Protein AF-A0A8T6YEM5-F1 (afdb_monomer)

pLDDT: mean 82.3, std 12.3, range [35.41, 96.5]

Nearest PDB structures (foldseek):
  6pql-assembly2_B  TM=2.226E-01  e=8.039E+00  Streptococcus pneumoniae TIGR4

Structure (mmCIF, N/CA/C/O backbone):
data_AF-A0A8T6YEM5-F1
#
_entry.id   AF-A0A8T6YEM5-F1
#
loop_
_atom_site.group_PDB
_atom_site.id
_atom_site.type_symbol
_atom_site.label_atom_id
_atom_site.label_alt_id
_atom_site.label_comp_id
_atom_site.label_asym_id
_atom_site.label_entity_id
_atom_site.label_seq_id
_atom_site.pdbx_PDB_ins_code
_atom_site.Cartn_x
_atom_site.Cartn_y
_atom_site.Cartn_z
_atom_site.occupancy
_atom_site.B_iso_or_equiv
_atom_site.auth_seq_id
_atom_site.auth_comp_id
_atom_site.auth_asym_id
_atom_site.auth_atom_id
_atom_site.pdbx_PDB_model_num
ATOM 1 N N . MET A 1 1 ? -16.527 -6.215 4.122 1.00 82.38 1 MET A N 1
ATOM 2 C CA . MET A 1 1 ? -15.200 -6.048 3.505 1.00 82.38 1 MET A CA 1
ATOM 3 C C . MET A 1 1 ? -14.520 -7.398 3.391 1.00 82.38 1 MET A C 1
ATOM 5 O O . MET A 1 1 ? -14.572 -8.171 4.339 1.00 82.38 1 MET A O 1
ATOM 9 N N . VAL A 1 2 ? -13.903 -7.672 2.244 1.00 83.12 2 VAL A N 1
ATOM 10 C CA . VAL A 1 2 ? -13.007 -8.820 2.059 1.00 83.12 2 VAL A CA 1
ATOM 11 C C . VAL A 1 2 ? -11.587 -8.272 2.057 1.00 83.12 2 VAL A C 1
ATOM 13 O O . VAL A 1 2 ? -11.303 -7.362 1.282 1.00 83.12 2 VAL A O 1
ATOM 16 N N . VAL A 1 3 ? -10.736 -8.763 2.948 1.00 83.75 3 VAL A N 1
ATOM 17 C CA . VAL A 1 3 ? -9.355 -8.290 3.114 1.00 83.75 3 VAL A CA 1
ATOM 18 C C . VAL A 1 3 ? -8.402 -9.477 3.154 1.00 83.75 3 VAL A C 1
ATOM 20 O O . VAL A 1 3 ? -8.804 -10.605 3.460 1.00 83.75 3 VAL A O 1
ATOM 23 N N . ASP A 1 4 ? -7.141 -9.239 2.806 1.00 78.94 4 ASP A N 1
ATOM 24 C CA . ASP A 1 4 ? -6.115 -10.253 2.993 1.00 78.94 4 ASP A CA 1
ATOM 25 C C . ASP A 1 4 ? -5.851 -10.505 4.488 1.00 78.94 4 ASP A C 1
ATOM 27 O O . ASP A 1 4 ? -6.285 -9.764 5.371 1.00 78.94 4 ASP A O 1
ATOM 31 N N . ASN A 1 5 ? -5.168 -11.608 4.785 1.00 73.38 5 ASN A N 1
ATOM 32 C CA . ASN A 1 5 ? -4.754 -11.947 6.146 1.00 73.38 5 ASN A CA 1
ATOM 33 C C . ASN A 1 5 ? -3.372 -11.356 6.482 1.00 73.38 5 ASN A C 1
ATOM 35 O O . ASN A 1 5 ? -2.567 -11.991 7.171 1.00 73.38 5 ASN A O 1
ATOM 39 N N . LEU A 1 6 ? -3.044 -10.186 5.923 1.00 68.19 6 LEU A N 1
ATOM 40 C CA . LEU A 1 6 ? -1.840 -9.452 6.280 1.00 68.19 6 LEU A CA 1
ATOM 41 C C . LEU A 1 6 ? -2.093 -8.686 7.585 1.00 68.19 6 LEU A C 1
ATOM 43 O O . LEU A 1 6 ? -3.186 -8.178 7.831 1.00 68.19 6 LEU A O 1
ATOM 47 N N . ASN A 1 7 ? -1.068 -8.585 8.435 1.00 62.66 7 ASN A N 1
ATOM 48 C CA . ASN A 1 7 ? -1.142 -7.981 9.775 1.00 62.66 7 ASN A CA 1
ATOM 49 C C . ASN A 1 7 ? -1.334 -6.444 9.765 1.00 62.66 7 ASN A C 1
ATOM 51 O O . ASN A 1 7 ? -0.798 -5.758 10.630 1.00 62.66 7 ASN A O 1
ATOM 55 N N . THR A 1 8 ? -2.030 -5.884 8.778 1.00 64.12 8 THR A N 1
ATOM 56 C CA . THR A 1 8 ? -2.223 -4.437 8.590 1.00 64.12 8 THR A CA 1
ATOM 57 C C . THR A 1 8 ? -3.683 -4.037 8.377 1.00 64.12 8 THR A C 1
ATOM 59 O O . THR A 1 8 ? -3.978 -2.847 8.402 1.00 64.12 8 THR A O 1
ATOM 62 N N . HIS A 1 9 ? -4.602 -4.990 8.183 1.00 68.81 9 HIS A N 1
ATOM 63 C CA . HIS A 1 9 ? -6.013 -4.711 7.890 1.00 68.81 9 HIS A CA 1
ATOM 64 C C . HIS A 1 9 ? -6.936 -5.276 8.970 1.00 68.81 9 HIS A C 1
ATOM 66 O O . HIS A 1 9 ? -7.629 -6.264 8.756 1.00 68.81 9 HIS A O 1
ATOM 72 N N . PHE A 1 10 ? -6.951 -4.639 10.139 1.00 81.12 10 PHE A N 1
ATOM 73 C CA . PHE A 1 10 ? -7.808 -5.018 11.264 1.00 81.12 10 PHE A CA 1
ATOM 74 C C . PHE A 1 10 ? -8.644 -3.833 11.755 1.00 81.12 10 PHE A C 1
ATOM 76 O O . PHE A 1 10 ? -8.301 -2.676 11.526 1.00 81.12 10 PHE A O 1
ATOM 83 N N . GLU A 1 11 ? -9.725 -4.122 12.482 1.00 85.62 11 GLU A N 1
ATOM 84 C CA . GLU A 1 11 ? -10.636 -3.119 13.061 1.00 85.62 11 GLU A CA 1
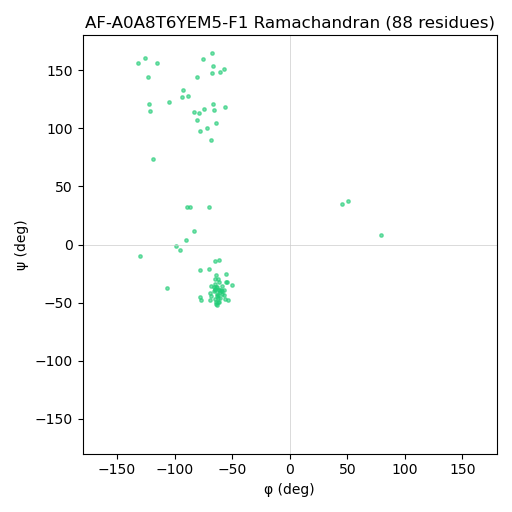ATOM 85 C C . GLU A 1 11 ? -9.890 -2.030 13.844 1.00 85.62 11 GLU A C 1
ATOM 87 O O . GLU A 1 11 ? -10.234 -0.854 13.769 1.00 85.62 11 GLU A O 1
ATOM 92 N N . LYS A 1 12 ? -8.793 -2.398 14.521 1.00 87.88 12 LYS A N 1
ATOM 93 C CA . LYS A 1 12 ? -7.953 -1.458 15.273 1.00 87.88 12 LYS A CA 1
ATOM 94 C C . LYS A 1 12 ? -7.431 -0.285 14.426 1.00 87.88 12 LYS A C 1
ATOM 96 O O . LYS A 1 12 ? -7.335 0.819 14.949 1.00 87.88 12 LYS A O 1
ATOM 101 N N . SER A 1 13 ? -7.173 -0.475 13.132 1.00 88.44 13 SER A N 1
ATOM 102 C CA . SER A 1 13 ? -6.711 0.601 12.244 1.00 88.44 13 SER A CA 1
ATOM 103 C C . SER A 1 13 ? -7.744 1.723 12.081 1.00 88.44 13 SER A C 1
ATOM 105 O O . SER A 1 13 ? -7.368 2.871 11.845 1.00 88.44 13 SER A O 1
ATOM 107 N N . PHE A 1 14 ? -9.039 1.428 12.255 1.00 91.00 14 PHE A N 1
ATOM 108 C CA . PHE A 1 14 ? -10.088 2.451 12.252 1.00 91.00 14 PHE A CA 1
ATOM 109 C C . PHE A 1 14 ? -9.981 3.345 13.487 1.00 91.00 14 PHE A C 1
ATOM 111 O O . PHE A 1 14 ? -10.043 4.559 13.348 1.00 91.00 14 PHE A O 1
ATOM 118 N N . TYR A 1 15 ? -9.721 2.775 14.665 1.00 92.88 15 TYR A N 1
ATOM 119 C CA . TYR A 1 15 ? -9.500 3.549 15.893 1.00 92.88 15 TYR A CA 1
ATOM 120 C C . TYR A 1 15 ? -8.172 4.320 15.907 1.00 92.88 15 TYR A C 1
ATOM 122 O O . TYR A 1 15 ? -8.020 5.263 16.675 1.00 92.88 15 TYR A O 1
ATOM 130 N N . GLU A 1 16 ? -7.198 3.922 15.086 1.00 91.44 16 GLU A N 1
ATOM 131 C CA . GLU A 1 16 ? -5.948 4.674 14.895 1.00 91.44 16 GLU A CA 1
ATOM 132 C C . GLU A 1 16 ? -6.131 5.885 13.963 1.00 91.44 16 GLU A C 1
ATOM 134 O O . GLU A 1 16 ? -5.333 6.819 14.015 1.00 91.44 16 GLU A O 1
ATOM 139 N N . THR A 1 17 ? -7.170 5.877 13.120 1.00 93.25 17 THR A N 1
ATOM 140 C CA . THR A 1 17 ? -7.404 6.902 12.086 1.00 93.25 17 THR A CA 1
ATOM 141 C C . THR A 1 17 ? -8.553 7.850 12.429 1.00 93.25 17 THR A C 1
ATOM 143 O O . THR A 1 17 ? -8.475 9.036 12.118 1.00 93.25 17 THR A O 1
ATOM 146 N N . PHE A 1 18 ? -9.619 7.338 13.045 1.00 94.12 18 PHE A N 1
ATOM 147 C CA . PHE A 1 18 ? -10.849 8.066 13.347 1.00 94.12 18 PHE A CA 1
ATOM 148 C C . PHE A 1 18 ? -11.059 8.195 14.853 1.00 94.12 18 PHE A C 1
ATOM 150 O O . PHE A 1 18 ? -10.610 7.357 15.639 1.00 94.12 18 PHE A O 1
ATOM 157 N N . GLU A 1 19 ? -11.818 9.216 15.249 1.00 95.44 19 GLU A N 1
ATOM 158 C CA . GLU A 1 19 ? -12.333 9.311 16.612 1.00 95.44 19 GLU A CA 1
ATOM 159 C C . GLU A 1 19 ? -13.228 8.106 16.926 1.00 95.44 19 GLU A C 1
ATOM 161 O O . GLU A 1 19 ? -13.907 7.567 16.048 1.00 95.44 19 GLU A O 1
ATOM 166 N N . ARG A 1 20 ? -13.254 7.682 18.193 1.00 94.75 20 ARG A N 1
ATOM 167 C CA . ARG A 1 20 ? -13.902 6.425 18.605 1.00 94.75 20 ARG A CA 1
ATOM 168 C C . ARG A 1 20 ? -15.358 6.309 18.146 1.00 94.75 20 ARG A C 1
ATOM 170 O O . ARG A 1 20 ? -15.725 5.299 17.556 1.00 94.75 20 ARG A O 1
ATOM 177 N N . ASP A 1 21 ? -16.150 7.359 18.351 1.00 96.44 21 ASP A N 1
ATOM 178 C CA . ASP A 1 21 ? -17.570 7.385 17.977 1.00 96.44 21 ASP A CA 1
ATOM 179 C C . ASP A 1 21 ? -17.788 7.294 16.457 1.00 96.44 21 ASP A C 1
ATOM 181 O O . ASP A 1 21 ? -18.828 6.822 15.995 1.00 96.44 21 ASP A O 1
ATOM 185 N N . GLU A 1 22 ? -16.838 7.788 15.662 1.00 95.56 22 GLU A N 1
ATOM 186 C CA . GLU A 1 22 ? -16.876 7.690 14.204 1.00 95.56 22 GLU A CA 1
ATOM 187 C C . GLU A 1 22 ? -16.454 6.291 13.745 1.00 95.56 22 GLU A C 1
ATOM 189 O O . GLU A 1 22 ? -17.151 5.683 12.930 1.00 95.56 22 GLU A O 1
ATOM 194 N N . ALA A 1 23 ? -15.378 5.751 14.324 1.00 95.31 23 ALA A N 1
ATOM 195 C CA . ALA A 1 23 ? -14.923 4.389 14.072 1.00 95.31 23 ALA A CA 1
ATOM 196 C C . ALA A 1 23 ? -16.028 3.364 14.373 1.00 95.31 23 ALA A C 1
ATOM 198 O O . ALA A 1 23 ? -16.315 2.521 13.525 1.00 95.31 23 ALA A O 1
ATOM 199 N N . ASP A 1 24 ? -16.708 3.483 15.517 1.00 95.31 24 ASP A N 1
ATOM 200 C CA . ASP A 1 24 ? -17.788 2.576 15.923 1.00 95.31 24 ASP A CA 1
ATOM 201 C C . ASP A 1 24 ? -18.957 2.600 14.920 1.00 95.31 24 ASP A C 1
ATOM 203 O O . ASP A 1 24 ? -19.391 1.551 14.442 1.00 95.31 24 ASP A O 1
ATOM 207 N N . LYS A 1 25 ? -19.406 3.790 14.494 1.00 96.50 25 LYS A N 1
ATOM 208 C CA . LYS A 1 25 ? -20.475 3.939 13.481 1.00 96.50 25 LYS A CA 1
ATOM 209 C C . LYS A 1 25 ? -20.118 3.328 12.128 1.00 96.50 25 LYS A C 1
ATOM 211 O O . LYS A 1 25 ? -21.010 2.927 11.374 1.00 96.50 25 LYS A O 1
ATOM 216 N N . ILE A 1 26 ? -18.837 3.350 11.769 1.00 94.31 26 ILE A N 1
ATOM 217 C CA . ILE A 1 26 ? -18.340 2.766 10.523 1.00 94.31 26 ILE A CA 1
ATOM 218 C C . ILE A 1 26 ? -18.264 1.243 10.665 1.00 94.31 26 ILE A C 1
ATOM 220 O O . ILE A 1 26 ? -18.767 0.528 9.797 1.00 94.31 26 ILE A O 1
ATOM 224 N N . LEU A 1 27 ? -17.693 0.749 11.764 1.00 93.50 27 LEU A N 1
ATOM 225 C CA . LEU A 1 27 ? -17.517 -0.678 12.034 1.00 93.50 27 LEU A CA 1
ATOM 226 C C . LEU A 1 27 ? -18.854 -1.413 12.194 1.00 93.50 27 LEU A C 1
ATOM 228 O O . LEU A 1 27 ? -18.980 -2.527 11.694 1.00 93.50 27 LEU A O 1
ATOM 232 N N . GLU A 1 28 ? -19.892 -0.774 12.743 1.00 95.81 28 GLU A N 1
ATOM 233 C CA . GLU A 1 28 ? -21.258 -1.331 12.789 1.00 95.81 28 GLU A CA 1
ATOM 234 C C . GLU A 1 28 ? -21.810 -1.719 11.407 1.00 95.81 28 GLU A C 1
ATOM 236 O O . GLU A 1 28 ? -22.679 -2.584 11.293 1.00 95.81 28 GLU A O 1
ATOM 241 N N . LYS A 1 29 ? -21.318 -1.085 10.338 1.00 94.75 29 LYS A N 1
ATOM 242 C CA . LYS A 1 29 ? -21.787 -1.302 8.962 1.00 94.75 29 LYS A CA 1
ATOM 243 C C . LYS A 1 29 ? -20.895 -2.256 8.171 1.00 94.75 29 LYS A C 1
ATOM 245 O O . LYS A 1 29 ? -21.176 -2.515 6.999 1.00 94.75 29 LYS A O 1
ATOM 250 N N . ILE A 1 30 ? -19.815 -2.763 8.767 1.00 92.31 30 ILE A N 1
ATOM 251 C CA . ILE A 1 30 ? -18.787 -3.537 8.072 1.00 92.31 30 ILE A CA 1
ATOM 252 C C . ILE A 1 30 ? -18.639 -4.915 8.714 1.00 92.31 30 ILE A C 1
ATOM 254 O O . ILE A 1 30 ? -18.234 -5.049 9.858 1.00 92.31 30 ILE A O 1
ATOM 258 N N . ALA A 1 31 ? -18.862 -5.966 7.924 1.00 89.88 31 ALA A N 1
ATOM 259 C CA . ALA A 1 31 ? -18.437 -7.320 8.275 1.00 89.88 31 ALA A CA 1
ATOM 260 C C . ALA A 1 31 ? -17.059 -7.616 7.665 1.00 89.88 31 ALA A C 1
ATOM 262 O O . ALA A 1 31 ? -16.890 -7.455 6.453 1.00 89.88 31 ALA A O 1
ATOM 263 N N . PHE A 1 32 ? -16.081 -8.053 8.460 1.00 87.56 32 PHE A N 1
ATOM 264 C CA . PHE A 1 32 ? -14.754 -8.435 7.965 1.00 87.56 32 PHE A CA 1
ATOM 265 C C . PHE A 1 32 ? -14.715 -9.911 7.558 1.00 87.56 32 PHE A C 1
ATOM 267 O O . PHE A 1 32 ? -15.043 -10.801 8.340 1.00 87.56 32 PHE A O 1
ATOM 274 N N . HIS A 1 33 ? -14.262 -10.173 6.335 1.00 86.50 33 HIS A N 1
ATOM 275 C CA . HIS A 1 33 ? -13.986 -11.508 5.822 1.00 86.50 33 HIS A CA 1
ATOM 276 C C . HIS A 1 33 ? -12.520 -11.578 5.395 1.00 86.50 33 HIS A C 1
ATOM 278 O O . HIS A 1 33 ? -12.109 -10.888 4.464 1.00 86.50 33 HIS A O 1
ATOM 284 N N . TYR A 1 34 ? -11.736 -12.411 6.074 1.00 84.94 34 TYR A N 1
ATOM 285 C CA . TYR A 1 34 ? -10.310 -12.576 5.793 1.00 84.94 34 TYR A CA 1
ATOM 286 C C . TYR A 1 34 ? -10.090 -13.725 4.811 1.00 84.94 34 TYR A C 1
ATOM 288 O O . TYR A 1 34 ? -10.643 -14.814 4.994 1.00 84.94 34 TYR A O 1
ATOM 296 N N . THR A 1 35 ? -9.273 -13.512 3.780 1.00 84.50 35 THR A N 1
ATOM 297 C CA . THR A 1 35 ? -8.899 -14.601 2.869 1.00 84.50 35 THR A CA 1
ATOM 298 C C . THR A 1 35 ? -8.026 -15.644 3.594 1.00 84.50 35 THR A C 1
ATOM 300 O O . THR A 1 35 ? -7.269 -15.305 4.511 1.00 84.50 35 THR A O 1
ATOM 303 N N . PRO A 1 36 ? -8.113 -16.942 3.236 1.00 84.56 36 PRO A N 1
ATOM 304 C CA . PRO A 1 36 ? -7.273 -17.974 3.845 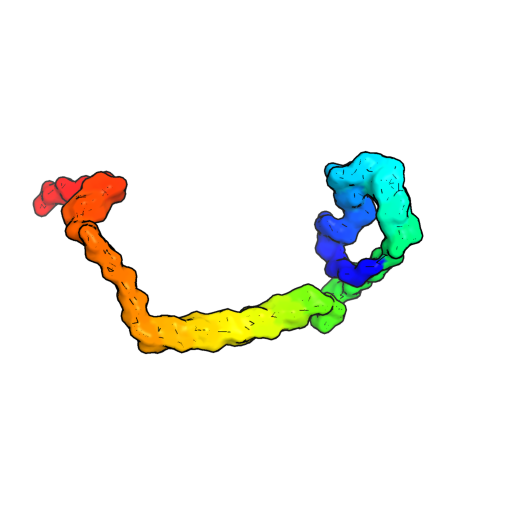1.00 84.56 36 PRO A CA 1
ATOM 305 C C . PRO A 1 36 ? -5.778 -17.668 3.692 1.00 84.56 36 PRO A C 1
ATOM 307 O O . PRO A 1 36 ? -5.359 -17.081 2.693 1.00 84.56 36 PRO A O 1
ATOM 310 N N . LYS A 1 37 ? -4.939 -18.133 4.632 1.00 72.38 37 LYS A N 1
ATOM 311 C CA . LYS A 1 37 ? -3.478 -18.126 4.434 1.00 72.38 37 LYS A CA 1
ATOM 312 C C . LYS A 1 37 ? -3.180 -18.904 3.145 1.00 72.38 37 LYS A C 1
ATOM 314 O O . LYS A 1 37 ? -3.525 -20.077 3.062 1.00 72.38 37 LYS A O 1
ATOM 319 N N . HIS A 1 38 ? -2.589 -18.237 2.149 1.00 76.06 38 HIS A N 1
ATOM 320 C CA . HIS A 1 38 ? -2.338 -18.731 0.776 1.00 76.06 38 HIS A CA 1
ATOM 321 C C . HIS A 1 38 ? -3.529 -18.702 -0.207 1.00 76.06 38 HIS A C 1
ATOM 323 O O . HIS A 1 38 ? -3.405 -19.161 -1.340 1.00 76.06 38 HIS A O 1
ATOM 329 N N . GLY A 1 39 ? -4.659 -18.100 0.166 1.00 73.25 39 GLY A N 1
ATOM 330 C CA . GLY A 1 39 ? -5.824 -17.871 -0.699 1.00 73.25 39 GLY A CA 1
ATOM 331 C C . GLY A 1 39 ? -5.747 -16.579 -1.516 1.00 73.25 39 GLY A C 1
ATOM 332 O O . GLY A 1 39 ? -6.775 -15.955 -1.754 1.00 73.25 39 GLY A O 1
ATOM 333 N N . SER A 1 40 ? -4.546 -16.152 -1.908 1.00 69.25 40 SER A N 1
ATOM 334 C CA . SER A 1 40 ? -4.305 -14.846 -2.541 1.00 69.25 40 SER A CA 1
ATOM 335 C C . SER A 1 40 ? -5.051 -14.703 -3.886 1.00 69.25 40 SER A C 1
ATOM 337 O O . SER A 1 40 ? -5.582 -13.650 -4.217 1.00 69.25 40 SER A O 1
ATOM 339 N N . TRP A 1 41 ? -5.267 -15.825 -4.584 1.00 71.75 41 TRP A N 1
ATOM 340 C CA . TRP A 1 41 ? -6.092 -15.936 -5.796 1.00 71.75 41 TRP A CA 1
ATOM 341 C C . TRP A 1 41 ? -7.583 -15.582 -5.619 1.00 71.75 41 TRP A C 1
ATOM 343 O O . TRP A 1 41 ? -8.278 -15.402 -6.616 1.00 71.75 41 TRP A O 1
ATOM 353 N N . LEU A 1 42 ? -8.082 -15.479 -4.382 1.00 70.12 42 LEU A N 1
ATOM 354 C CA . LEU A 1 42 ? -9.437 -15.003 -4.067 1.00 70.12 42 LEU A CA 1
ATOM 355 C C . LEU A 1 42 ? -9.479 -13.502 -3.730 1.00 70.12 42 LEU A C 1
ATOM 357 O O . LEU A 1 42 ? -10.556 -12.954 -3.502 1.00 70.12 42 LEU A O 1
ATOM 361 N N . ASN A 1 43 ? -8.326 -12.832 -3.670 1.00 79.81 43 ASN A N 1
ATOM 362 C CA . ASN A 1 43 ? -8.234 -11.412 -3.367 1.00 79.81 43 ASN A CA 1
ATOM 363 C C . ASN A 1 43 ? -8.482 -10.579 -4.634 1.00 79.81 43 ASN A C 1
ATOM 365 O O . ASN A 1 43 ? -7.683 -10.598 -5.571 1.00 79.81 43 ASN A O 1
ATOM 369 N N . VAL A 1 44 ? -9.579 -9.818 -4.657 1.00 83.38 44 VAL A N 1
ATOM 370 C CA . VAL A 1 44 ? -9.976 -8.988 -5.812 1.00 83.38 44 VAL A CA 1
ATOM 371 C C . VAL A 1 44 ? -8.879 -7.988 -6.191 1.00 83.38 44 VAL A C 1
ATOM 373 O O . VAL A 1 44 ? -8.582 -7.828 -7.373 1.00 83.38 44 VAL A O 1
ATOM 376 N N . ALA A 1 45 ? -8.204 -7.397 -5.200 1.00 82.94 45 ALA A N 1
ATOM 377 C CA . ALA A 1 45 ? -7.116 -6.454 -5.445 1.00 82.94 45 ALA A CA 1
ATOM 378 C C . ALA A 1 45 ? -5.944 -7.093 -6.215 1.00 82.94 45 ALA A C 1
ATOM 380 O O . ALA A 1 45 ? -5.386 -6.480 -7.122 1.00 82.94 45 ALA A O 1
ATOM 381 N N . GLU A 1 46 ? -5.583 -8.345 -5.912 1.00 84.19 46 GLU A N 1
ATOM 382 C CA . GLU A 1 46 ? -4.499 -9.05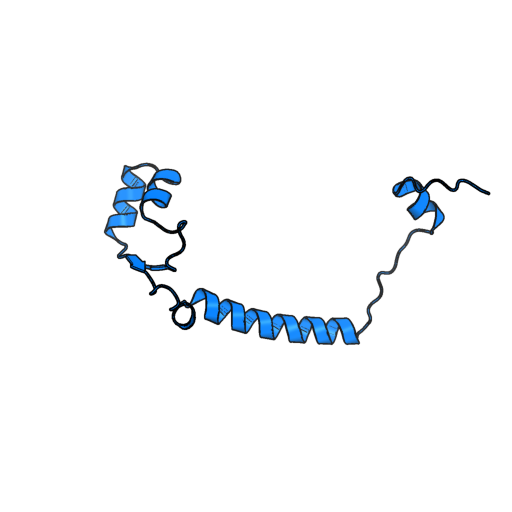1 -6.613 1.00 84.19 46 GLU A CA 1
ATOM 383 C C . GLU A 1 46 ? -4.851 -9.381 -8.067 1.00 84.19 46 GLU A C 1
ATOM 385 O O . GLU A 1 46 ? -3.983 -9.322 -8.947 1.00 84.19 46 GLU A O 1
ATOM 390 N N . ILE A 1 47 ? -6.120 -9.700 -8.334 1.00 85.62 47 ILE A N 1
ATOM 391 C CA . ILE A 1 47 ? -6.620 -9.946 -9.690 1.00 85.62 47 ILE A CA 1
ATOM 392 C C . ILE A 1 47 ? -6.516 -8.661 -10.519 1.00 85.62 47 ILE A C 1
ATOM 394 O O . ILE A 1 47 ? -5.942 -8.680 -11.611 1.00 85.62 47 ILE A O 1
ATOM 398 N N . GLU A 1 48 ? -7.001 -7.537 -9.990 1.00 89.50 48 GLU A N 1
ATOM 399 C CA . GLU A 1 48 ? -6.943 -6.238 -10.671 1.00 89.50 48 GLU A CA 1
ATOM 400 C C . GLU A 1 48 ? -5.499 -5.778 -10.912 1.00 89.50 48 GLU A C 1
ATOM 402 O O . GLU A 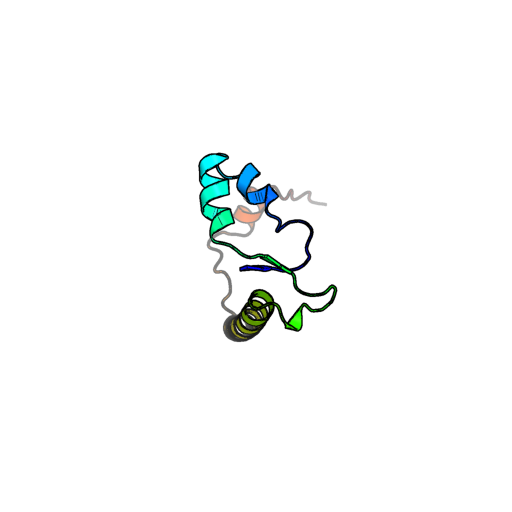1 48 ? -5.153 -5.381 -12.028 1.00 89.50 48 GLU A O 1
ATOM 407 N N . ILE A 1 49 ? -4.617 -5.920 -9.916 1.00 90.06 49 ILE A N 1
ATOM 408 C CA . ILE A 1 49 ? -3.184 -5.616 -10.059 1.00 90.06 49 ILE A CA 1
ATOM 409 C C . ILE A 1 49 ? -2.545 -6.481 -11.153 1.00 90.06 49 ILE A C 1
ATOM 411 O O . ILE A 1 49 ? -1.715 -5.992 -11.922 1.00 90.06 49 ILE A O 1
ATOM 415 N N . SER A 1 50 ? -2.921 -7.758 -11.257 1.00 89.69 50 SER A N 1
ATOM 416 C CA . SER A 1 50 ? -2.388 -8.658 -12.285 1.00 89.69 50 SER A CA 1
ATOM 417 C C . SER A 1 50 ? -2.804 -8.235 -13.696 1.00 89.69 50 SER A C 1
ATOM 419 O O . SER A 1 50 ? -1.977 -8.267 -14.613 1.00 89.69 50 SER A O 1
ATOM 421 N N . ILE A 1 51 ? -4.053 -7.793 -13.870 1.00 92.88 51 ILE A N 1
ATOM 422 C CA . ILE A 1 51 ? -4.554 -7.244 -15.138 1.00 92.88 51 ILE A CA 1
ATOM 423 C C . ILE A 1 51 ? -3.790 -5.963 -15.485 1.00 92.88 51 ILE A C 1
ATOM 425 O O . ILE A 1 51 ? -3.202 -5.877 -16.565 1.00 92.88 51 ILE A O 1
ATOM 429 N N . LEU A 1 52 ? -3.699 -5.018 -14.547 1.00 94.56 52 LEU A N 1
ATOM 430 C CA . LEU A 1 52 ? -2.994 -3.754 -14.754 1.00 94.56 52 LEU A CA 1
ATOM 431 C C . LEU A 1 52 ? -1.518 -3.975 -15.108 1.00 94.56 52 LEU A C 1
ATOM 433 O O . LEU A 1 52 ? -0.984 -3.353 -16.024 1.00 94.56 52 LEU A O 1
ATOM 437 N N . LYS A 1 53 ? -0.846 -4.911 -14.428 1.00 95.38 53 LYS A N 1
ATOM 438 C CA . LYS A 1 53 ? 0.546 -5.275 -14.722 1.00 95.38 53 LYS A CA 1
ATOM 439 C C . LYS A 1 53 ? 0.709 -5.759 -16.161 1.00 95.38 53 LYS A C 1
ATOM 441 O O . LYS A 1 53 ? 1.700 -5.421 -16.811 1.00 95.38 53 LYS A O 1
ATOM 446 N N . ARG A 1 54 ? -0.253 -6.535 -16.670 1.00 95.12 54 ARG A N 1
ATOM 447 C CA . ARG A 1 54 ? -0.256 -6.993 -18.062 1.00 95.12 54 ARG A CA 1
ATOM 448 C C . ARG A 1 54 ? -0.402 -5.816 -19.024 1.00 95.12 54 ARG A C 1
ATOM 450 O O . ARG A 1 54 ? 0.382 -5.731 -19.965 1.00 95.12 54 ARG A O 1
ATOM 457 N N . GLU A 1 55 ? -1.329 -4.898 -18.781 1.00 95.81 55 GLU A N 1
ATOM 458 C CA . GLU A 1 55 ? -1.526 -3.715 -19.633 1.00 95.81 55 GLU A CA 1
ATOM 459 C C . GLU A 1 55 ? -0.292 -2.807 -19.659 1.00 95.81 55 GLU A C 1
ATOM 461 O O . GLU A 1 55 ? 0.237 -2.494 -20.728 1.00 95.81 55 GLU A 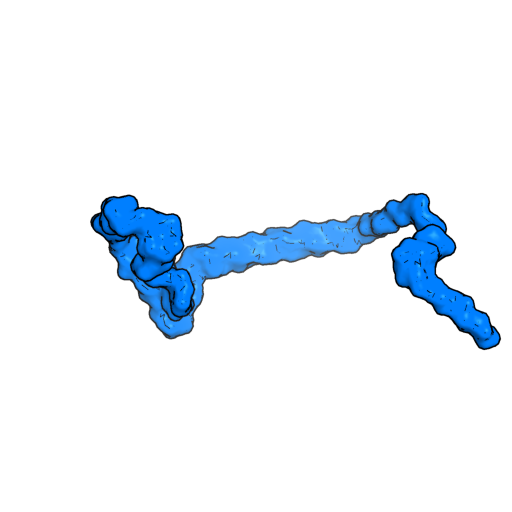O 1
ATOM 466 N N . VAL A 1 56 ? 0.247 -2.479 -18.481 1.00 96.06 56 VAL A N 1
ATOM 467 C CA . VAL A 1 56 ? 1.457 -1.657 -18.341 1.00 96.06 56 VAL A CA 1
ATOM 468 C C . VAL A 1 56 ? 2.642 -2.300 -19.058 1.00 96.06 56 VAL A C 1
ATOM 470 O O . VAL A 1 56 ? 3.449 -1.592 -19.658 1.00 96.06 56 VAL A O 1
ATOM 473 N N . SER A 1 57 ? 2.750 -3.633 -19.051 1.00 95.56 57 SER A N 1
ATOM 4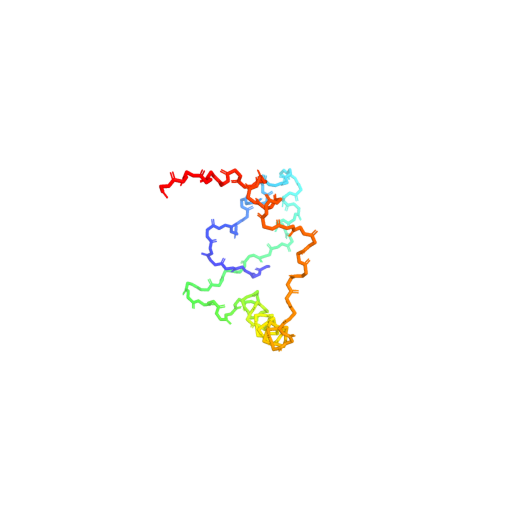74 C CA . SER A 1 57 ? 3.827 -4.327 -19.764 1.00 95.56 57 SER A CA 1
ATOM 475 C C . SER A 1 57 ? 3.767 -4.124 -21.282 1.00 95.56 57 SER A C 1
ATOM 477 O O . SER A 1 57 ? 4.812 -3.946 -21.910 1.00 95.56 57 SER A O 1
ATOM 479 N N . VAL A 1 58 ? 2.564 -4.072 -21.865 1.00 94.94 58 VAL A N 1
ATOM 480 C CA . VAL A 1 58 ? 2.369 -3.822 -23.301 1.00 94.94 58 VAL A CA 1
ATOM 481 C C . VAL A 1 58 ? 2.750 -2.385 -23.640 1.00 94.94 58 VAL A C 1
ATOM 483 O O . VAL A 1 58 ? 3.543 -2.162 -24.553 1.00 94.94 58 VAL A O 1
ATOM 486 N N . TRP A 1 59 ? 2.275 -1.412 -22.860 1.00 93.25 59 TRP A N 1
ATOM 487 C CA . TRP A 1 59 ? 2.639 -0.004 -23.052 1.00 93.25 59 TRP A CA 1
ATOM 488 C C . TRP A 1 59 ? 4.138 0.234 -22.873 1.00 93.25 59 TRP A C 1
ATOM 490 O O . TRP A 1 59 ? 4.754 0.986 -23.630 1.00 93.25 59 TRP A O 1
ATOM 500 N N . ALA A 1 60 ? 4.756 -0.432 -21.896 1.00 91.69 60 ALA A N 1
ATOM 501 C CA . ALA A 1 60 ? 6.192 -0.360 -21.682 1.00 91.69 60 ALA A CA 1
ATOM 502 C C . ALA A 1 60 ? 6.960 -0.929 -22.882 1.00 91.69 60 ALA A C 1
ATOM 504 O O . ALA A 1 60 ? 7.934 -0.312 -23.316 1.00 91.69 60 ALA A O 1
ATOM 505 N N . ALA A 1 61 ? 6.518 -2.061 -23.438 1.00 92.62 61 ALA A N 1
ATOM 506 C CA . ALA A 1 61 ? 7.111 -2.658 -24.630 1.00 92.62 61 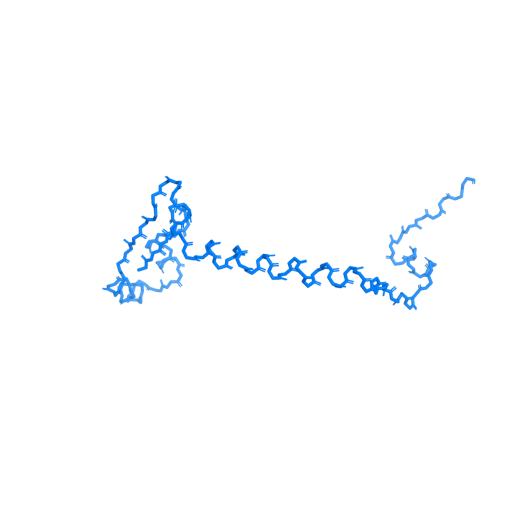ALA A CA 1
ATOM 507 C C . ALA A 1 61 ? 6.988 -1.735 -25.851 1.00 92.62 61 ALA A C 1
ATOM 509 O O . ALA A 1 61 ? 7.984 -1.496 -26.534 1.00 92.62 61 ALA A O 1
ATOM 510 N N . GLU A 1 62 ? 5.812 -1.151 -26.082 1.00 91.88 62 GLU A N 1
ATOM 511 C CA . GLU A 1 62 ? 5.584 -0.205 -27.175 1.00 91.88 62 GLU A CA 1
ATOM 512 C C . GLU A 1 62 ? 6.470 1.042 -27.039 1.00 91.88 62 GLU A C 1
ATOM 514 O O . GLU A 1 62 ? 7.201 1.398 -27.965 1.00 91.88 62 GLU A O 1
ATOM 519 N N . ARG A 1 63 ? 6.499 1.665 -25.856 1.00 87.75 63 ARG A N 1
ATOM 520 C CA . ARG A 1 63 ? 7.389 2.796 -25.557 1.00 87.75 63 ARG A CA 1
ATOM 521 C C . ARG A 1 63 ? 8.862 2.434 -25.774 1.00 87.75 63 ARG A C 1
ATOM 523 O O . ARG A 1 63 ? 9.613 3.228 -26.340 1.00 87.75 63 ARG A O 1
ATOM 530 N N . ASN A 1 64 ? 9.285 1.249 -25.333 1.00 89.44 64 ASN A N 1
ATOM 531 C CA . ASN A 1 64 ? 10.659 0.777 -25.511 1.00 89.44 64 ASN A CA 1
ATOM 532 C C . ASN A 1 64 ? 10.995 0.580 -26.997 1.00 89.44 64 ASN A C 1
ATOM 534 O O . ASN A 1 64 ? 12.098 0.921 -27.422 1.00 89.44 64 ASN A O 1
ATOM 538 N N . MET A 1 65 ? 10.045 0.086 -27.796 1.00 89.88 65 MET A N 1
ATOM 539 C CA . MET A 1 65 ? 10.191 -0.059 -29.246 1.00 89.88 65 MET 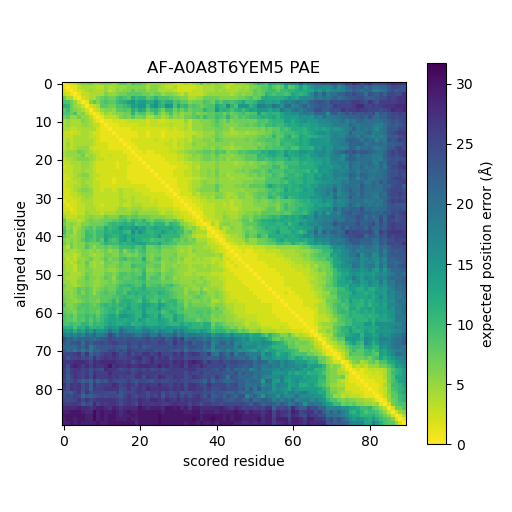A CA 1
ATOM 540 C C . MET A 1 65 ? 10.313 1.296 -29.950 1.00 89.88 65 MET A C 1
ATOM 542 O O . MET A 1 65 ? 11.109 1.427 -30.878 1.00 89.88 65 MET A O 1
ATOM 546 N N . GLN A 1 66 ? 9.597 2.321 -29.477 1.00 87.31 66 GLN A N 1
ATOM 547 C CA . GLN A 1 66 ? 9.720 3.688 -29.994 1.00 87.31 66 GLN A CA 1
ATOM 548 C C . GLN A 1 66 ? 11.102 4.311 -29.728 1.00 87.31 66 GLN A C 1
ATOM 550 O O . GLN A 1 66 ? 11.414 5.338 -30.327 1.00 87.31 66 GLN A O 1
ATOM 555 N N . LYS A 1 67 ? 11.928 3.718 -28.844 1.00 80.25 67 LYS A N 1
ATOM 556 C CA . LYS A 1 67 ? 13.305 4.148 -28.524 1.00 80.25 67 LYS A CA 1
ATOM 557 C C . LYS A 1 67 ? 13.441 5.662 -28.317 1.00 80.25 67 LYS A C 1
ATOM 559 O O . LYS A 1 67 ? 14.459 6.247 -28.684 1.00 80.25 67 LYS A O 1
ATOM 564 N N . LYS A 1 68 ? 12.421 6.311 -27.742 1.00 71.81 68 LYS A N 1
ATOM 565 C CA . LYS A 1 68 ? 12.464 7.753 -27.483 1.00 71.81 68 LYS A CA 1
ATOM 566 C C . LYS A 1 68 ? 13.578 8.032 -26.478 1.00 71.81 68 LYS A C 1
ATOM 568 O O . LYS A 1 68 ? 13.455 7.712 -25.297 1.00 71.81 68 LYS A O 1
ATOM 573 N N . GLY A 1 69 ? 14.686 8.567 -26.983 1.00 71.50 69 GLY A N 1
ATOM 574 C CA . GLY A 1 69 ? 15.795 9.036 -26.170 1.00 71.50 69 GLY A CA 1
ATOM 575 C C . GLY A 1 69 ? 15.373 10.252 -25.353 1.00 71.50 69 GLY A C 1
ATOM 576 O O . GLY A 1 69 ? 14.471 10.995 -25.736 1.00 71.50 69 GLY A O 1
ATOM 577 N N . ILE A 1 70 ? 16.027 10.456 -24.217 1.00 71.94 70 ILE A N 1
ATOM 578 C CA . ILE A 1 70 ? 15.927 11.727 -23.505 1.00 71.94 70 ILE A CA 1
ATOM 579 C C . ILE A 1 70 ? 16.768 12.730 -24.300 1.00 71.94 70 ILE A C 1
ATOM 581 O O . ILE A 1 70 ? 17.981 12.545 -24.417 1.00 71.94 70 ILE A O 1
ATOM 585 N N . GLU A 1 71 ? 16.144 13.771 -24.855 1.00 68.62 71 GLU A N 1
ATOM 586 C CA . GLU A 1 71 ? 16.893 14.925 -25.354 1.00 68.62 71 GLU A CA 1
ATOM 587 C C . GLU A 1 71 ? 17.436 15.705 -24.160 1.00 68.62 71 GLU A C 1
ATOM 589 O O . GLU A 1 71 ? 16.738 16.464 -23.484 1.00 68.62 71 GLU A O 1
ATOM 594 N N . TRP A 1 72 ? 18.710 15.480 -23.870 1.00 64.31 72 TRP A N 1
ATOM 595 C CA . TRP A 1 72 ? 19.424 16.251 -22.872 1.00 64.31 72 TRP A CA 1
ATOM 596 C C . TRP A 1 72 ? 19.837 17.594 -23.478 1.00 64.31 72 TRP A C 1
ATOM 598 O O . TRP A 1 72 ? 20.695 17.654 -24.353 1.00 64.31 72 TRP A O 1
ATOM 608 N N . SER A 1 73 ? 19.264 18.690 -22.981 1.00 73.00 73 SER A N 1
ATOM 609 C CA . SER A 1 73 ? 19.603 20.061 -23.396 1.00 73.00 73 SER A CA 1
ATOM 610 C C . SER A 1 73 ? 20.840 20.637 -22.692 1.00 73.00 73 SER A C 1
ATOM 612 O O . SER A 1 73 ? 21.111 21.839 -22.760 1.00 73.00 73 SER A O 1
ATOM 614 N N . PHE A 1 74 ? 21.610 19.802 -21.990 1.00 76.88 74 PHE A N 1
ATOM 615 C CA . PHE A 1 74 ? 22.834 20.220 -21.320 1.00 76.88 74 PHE A CA 1
ATOM 616 C C . PHE A 1 74 ? 24.031 19.409 -21.794 1.00 76.88 74 PHE A C 1
ATOM 618 O O . PHE A 1 74 ? 23.948 18.215 -22.069 1.00 76.88 74 PHE A O 1
ATOM 625 N N . THR A 1 75 ? 25.169 20.089 -21.870 1.00 77.94 75 THR A N 1
ATOM 626 C CA . THR A 1 75 ? 26.424 19.483 -22.290 1.00 77.94 75 THR A CA 1
ATOM 627 C C . THR A 1 75 ? 27.005 18.612 -21.173 1.00 77.94 75 THR A C 1
ATOM 629 O O . THR A 1 75 ? 26.676 18.780 -19.992 1.00 77.94 75 THR A O 1
ATOM 632 N N . LYS A 1 76 ? 27.891 17.678 -21.533 1.00 71.12 76 LYS A N 1
ATOM 633 C CA . LYS A 1 76 ? 28.565 16.776 -20.585 1.00 71.12 76 LYS A CA 1
ATOM 634 C C . LYS A 1 76 ? 29.272 17.549 -19.464 1.00 71.12 76 LYS A C 1
ATOM 636 O O . LYS A 1 76 ? 29.281 17.099 -18.323 1.00 71.12 76 LYS A O 1
ATOM 641 N N . GLU A 1 77 ? 29.779 18.741 -19.763 1.00 75.12 77 GLU A N 1
ATOM 642 C CA . GLU A 1 77 ? 30.441 19.643 -18.817 1.00 75.12 77 GLU A CA 1
ATOM 643 C C . GLU A 1 77 ? 29.449 20.206 -17.791 1.00 75.12 77 GLU A C 1
ATOM 645 O O . GLU A 1 77 ? 29.723 20.185 -16.592 1.00 75.12 77 GLU A O 1
ATOM 650 N N . LYS A 1 78 ? 28.254 20.635 -18.231 1.00 78.19 78 LYS A N 1
ATOM 651 C CA . LYS A 1 78 ? 27.175 21.069 -17.323 1.00 78.19 78 LYS A CA 1
ATOM 652 C C . LYS A 1 78 ? 26.691 19.922 -16.435 1.00 78.19 78 LYS A C 1
ATOM 654 O O . LYS A 1 78 ? 26.389 20.144 -15.263 1.00 78.19 78 LYS A O 1
ATOM 659 N N . ALA A 1 79 ? 26.646 18.702 -16.973 1.00 75.31 79 ALA A N 1
ATOM 660 C CA . ALA A 1 79 ? 26.326 17.502 -16.206 1.00 75.31 79 ALA A CA 1
ATOM 661 C C . ALA A 1 79 ? 27.383 17.241 -15.123 1.00 75.31 79 ALA A C 1
ATOM 663 O O . ALA A 1 79 ? 27.048 17.118 -13.947 1.00 75.31 79 ALA A O 1
ATOM 664 N N . ALA A 1 80 ? 28.660 17.215 -15.511 1.00 78.56 80 ALA A N 1
ATOM 665 C CA . ALA A 1 80 ? 29.781 16.961 -14.612 1.00 78.56 80 ALA A CA 1
ATOM 666 C C . ALA A 1 80 ? 29.866 18.006 -13.491 1.00 78.56 80 ALA A C 1
ATOM 668 O O . ALA A 1 80 ? 30.038 17.637 -12.329 1.00 78.56 80 ALA A O 1
ATOM 669 N N . ALA A 1 81 ? 29.640 19.285 -13.813 1.00 78.88 81 ALA A N 1
ATOM 670 C CA . ALA A 1 81 ? 29.564 20.363 -12.832 1.00 78.88 81 ALA A CA 1
ATOM 671 C C . ALA A 1 81 ? 28.394 20.175 -11.849 1.00 78.88 81 ALA A C 1
ATOM 673 O O . ALA A 1 81 ? 28.576 20.310 -10.639 1.00 78.88 81 ALA A O 1
ATOM 674 N N . LYS A 1 82 ? 27.201 19.804 -12.341 1.00 77.12 82 LYS A N 1
ATOM 675 C CA . LYS A 1 82 ? 26.019 19.557 -11.497 1.00 77.12 82 LYS A CA 1
ATOM 676 C C . LYS A 1 82 ? 26.207 18.358 -10.565 1.00 77.12 82 LYS A C 1
ATOM 678 O O . LYS A 1 82 ? 25.788 18.412 -9.412 1.00 77.12 82 LYS A O 1
ATOM 683 N N . PHE A 1 83 ? 26.845 17.295 -11.052 1.00 80.56 83 PHE A N 1
ATOM 684 C CA . PHE A 1 83 ? 27.087 16.067 -10.291 1.00 80.56 83 PHE A CA 1
ATOM 685 C C . PHE A 1 83 ? 28.417 16.065 -9.521 1.00 80.56 83 PHE A C 1
ATOM 687 O O . PHE A 1 83 ? 28.735 15.064 -8.886 1.00 80.56 83 PHE A O 1
ATOM 694 N N . LYS A 1 84 ? 29.175 17.174 -9.536 1.00 80.62 84 LYS A N 1
ATOM 695 C CA . LYS A 1 84 ? 30.479 17.321 -8.859 1.00 80.62 84 LYS A CA 1
ATOM 696 C C . LYS A 1 84 ? 31.450 16.176 -9.182 1.00 80.62 84 LYS A C 1
ATOM 698 O O . LYS A 1 84 ? 32.183 15.702 -8.316 1.00 80.62 84 LYS A O 1
ATOM 703 N N . LEU A 1 85 ? 31.434 15.709 -10.429 1.00 73.94 85 LEU A N 1
ATOM 704 C CA . LEU A 1 85 ? 32.325 14.647 -10.883 1.00 73.94 85 LEU A CA 1
ATOM 705 C C . LEU A 1 85 ? 33.705 15.262 -11.141 1.00 73.94 85 LEU A C 1
ATOM 707 O O . LEU A 1 85 ? 33.934 15.875 -12.180 1.00 73.94 85 LEU A O 1
ATOM 711 N N . ASN A 1 86 ? 34.605 15.142 -10.166 1.00 59.81 86 ASN A N 1
ATOM 712 C CA . ASN A 1 86 ? 35.974 15.634 -10.271 1.00 59.81 86 ASN A CA 1
ATOM 713 C C . ASN A 1 86 ? 36.749 14.861 -11.348 1.00 59.81 86 ASN A C 1
ATOM 715 O O . ASN A 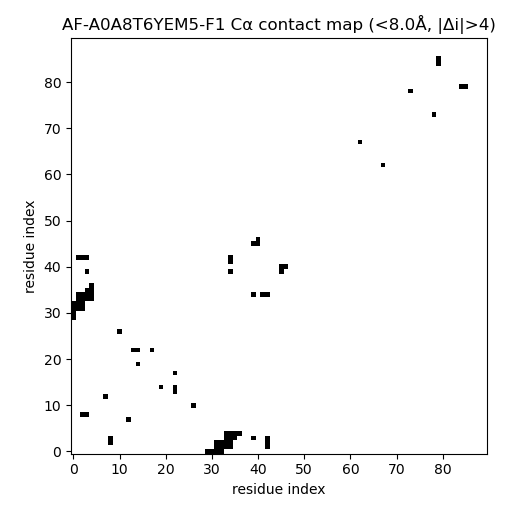1 86 ? 37.044 13.678 -11.188 1.00 59.81 86 ASN A O 1
ATOM 719 N N . THR A 1 87 ? 37.153 15.556 -12.409 1.00 61.44 87 THR A N 1
ATOM 720 C CA . THR A 1 87 ? 38.309 15.185 -13.229 1.00 61.44 87 THR A CA 1
ATOM 721 C C . THR A 1 87 ? 39.572 15.374 -12.397 1.00 61.44 87 THR A C 1
ATOM 723 O O . THR A 1 87 ? 40.157 16.455 -12.388 1.00 61.44 87 THR A O 1
ATOM 726 N N . GLN A 1 88 ? 39.993 14.333 -11.680 1.00 49.16 88 GLN A N 1
ATOM 727 C CA . GLN A 1 88 ? 41.410 14.184 -11.375 1.00 49.16 88 GLN A CA 1
ATOM 728 C C . GLN A 1 88 ? 42.073 13.583 -12.613 1.00 49.16 88 GLN A C 1
ATOM 730 O O . GLN A 1 88 ? 41.819 12.436 -12.976 1.00 49.16 88 GLN A O 1
ATOM 735 N N . GLN A 1 89 ? 42.826 14.429 -13.313 1.00 44.38 89 GLN A N 1
ATOM 736 C CA . GLN A 1 89 ? 43.744 14.033 -14.371 1.00 44.38 89 GLN A CA 1
ATOM 737 C C . GLN A 1 89 ? 44.880 13.221 -13.736 1.00 44.38 89 GLN A C 1
ATOM 739 O O . GLN A 1 89 ? 45.566 13.735 -12.854 1.00 44.38 89 GLN A O 1
ATOM 744 N N . ASN A 1 90 ? 45.045 11.976 -14.184 1.00 35.41 90 ASN A N 1
ATOM 745 C CA . ASN A 1 90 ? 46.354 11.327 -14.266 1.00 35.41 90 ASN A CA 1
ATOM 746 C C . ASN A 1 90 ? 46.865 11.508 -15.693 1.00 35.41 90 ASN A C 1
ATOM 748 O O . ASN A 1 90 ? 46.019 11.393 -16.614 1.00 35.41 90 ASN A O 1
#

Mean predicted aligned error: 12.11 Å

Solvent-accessible surface area (backbone atoms only — not comparable to full-atom values): 5713 Å² total; per-residue (Å²): 83,81,44,64,76,56,102,78,74,54,77,66,56,41,56,77,74,36,59,63,76,57,28,51,65,51,49,77,76,51,60,85,42,66,41,57,94,90,38,59,92,75,37,66,68,55,54,54,51,54,53,49,53,52,53,53,50,52,53,49,51,53,52,57,71,66,61,74,71,83,85,70,94,63,52,72,66,58,48,34,64,74,67,66,60,79,82,77,84,129

Secondary structure (DSSP, 8-state):
-EE-SSTT-STHHHHHHS-HHHHHHHHTT---EEPPTT-GGG-HHHHHHHHHHHHHHHHHHHHHHTT------S-HHHHHHHTT------

Sequence (90 aa):
MVVDNLNTHFEKSFYETFERDEADKILEKIAFHYTPKHGSWLNVAEIEISILKREVSVWAAERNMQKKGIEWSFTKEKAAAKFKLNTQQN

Radius of gyration: 25.06 Å; Cα contacts (8 Å, |Δi|>4): 41; chains: 1; bounding box: 68×40×49 Å

Foldseek 3Di:
DEDEPDPPDDLVVLVVPDPPVVSVVVVVVDDYHYAPDVNVVPPPVVVVVVVVVVVVVVVVVVVVVVVDDPPDPDDPVVVCVVVVPDPPDD